Protein AF-A0A838MZZ9-F1 (afdb_monomer_lite)

Secondary structure (DSSP, 8-state):
--HHHHHHHHHHHHHHHTS--------PPPPP--EEES-HHHHTTS-TTTS-S--HHHHHHHHHHHHHT---EEEEE-TTS-EEEEE--

Foldseek 3Di:
DVVVVVVVVVVVVVVVVPDPPPPVPPPPPDDADFDKALDPVVVPPDQCVPDPDDDVVRVVVSVVSVVVPRQIWGWGADPVRDTDIDGDD

Sequence (89 aa):
MKNLWCGLAFCLVIICYLLPSDVAAQSQPPKLEGQIVCCEDCWAREDRRTVPYGTVDDLAKAQACIANGDPTLLAVMNGTGSTTLYQLE

pLDDT: mean 75.03, std 10.75, range [51.22, 91.44]

Structure (mmCIF, N/CA/C/O backbone):
data_AF-A0A838MZZ9-F1
#
_entry.id   AF-A0A838MZZ9-F1
#
loop_
_atom_site.group_PDB
_atom_site.id
_atom_site.type_symbol
_atom_site.label_atom_id
_atom_site.label_alt_id
_atom_site.label_comp_id
_atom_site.label_asym_id
_atom_site.label_entity_id
_atom_site.label_seq_id
_atom_site.pdbx_PDB_ins_code
_atom_site.Cartn_x
_atom_site.Cartn_y
_atom_site.Cartn_z
_atom_site.occupancy
_atom_site.B_iso_or_equiv
_atom_site.auth_seq_id
_atom_site.auth_comp_id
_atom_site.auth_asym_id
_atom_site.auth_atom_id
_atom_site.pdbx_PDB_model_num
ATOM 1 N N . MET A 1 1 ? 3.504 60.734 41.565 1.00 53.00 1 MET A N 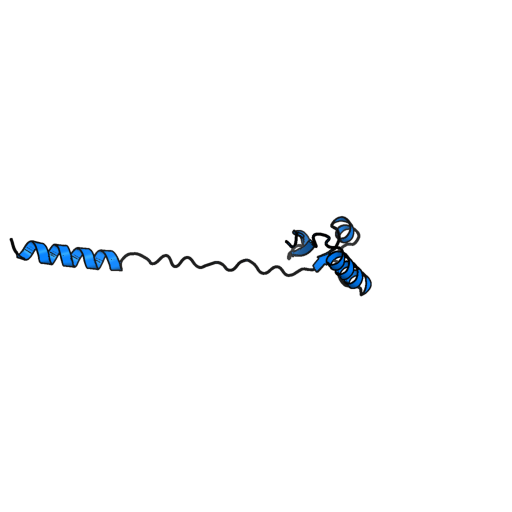1
ATOM 2 C CA . MET A 1 1 ? 3.477 60.117 40.216 1.00 53.00 1 MET A CA 1
ATOM 3 C C . MET A 1 1 ? 4.576 59.063 39.974 1.00 53.00 1 MET A C 1
ATOM 5 O O . MET A 1 1 ? 4.664 58.569 38.865 1.00 53.00 1 MET A O 1
ATOM 9 N N . LYS A 1 2 ? 5.393 58.661 40.969 1.00 54.56 2 LYS A N 1
ATOM 10 C CA . LYS A 1 2 ? 6.436 57.615 40.807 1.00 54.56 2 LYS A CA 1
ATOM 11 C C . LYS A 1 2 ? 5.935 56.188 41.098 1.00 54.56 2 LYS A C 1
ATOM 13 O O . LYS A 1 2 ? 6.511 55.215 40.639 1.00 54.56 2 LYS A O 1
ATOM 18 N N . ASN A 1 3 ? 4.820 56.082 41.813 1.00 51.22 3 ASN A N 1
ATOM 19 C CA . ASN A 1 3 ? 4.249 54.839 42.335 1.00 51.22 3 ASN A CA 1
ATOM 20 C C . ASN A 1 3 ? 3.365 54.125 41.290 1.00 51.22 3 ASN A C 1
ATOM 22 O O . ASN A 1 3 ? 3.051 52.951 41.444 1.00 51.22 3 ASN A O 1
ATOM 26 N N . LEU A 1 4 ? 2.967 54.846 40.232 1.00 54.50 4 LEU A N 1
ATOM 27 C CA . LEU A 1 4 ? 2.073 54.357 39.177 1.00 54.50 4 LEU A CA 1
ATOM 28 C C . LEU A 1 4 ? 2.824 53.516 38.125 1.00 54.50 4 LEU A C 1
ATOM 30 O O . LEU A 1 4 ? 2.245 52.614 37.530 1.00 54.50 4 LEU A O 1
ATOM 34 N N . TRP A 1 5 ? 4.129 53.757 37.943 1.00 54.69 5 TRP A N 1
ATOM 35 C CA . TRP A 1 5 ? 4.973 53.000 37.008 1.00 54.69 5 TRP A CA 1
ATOM 36 C C . TRP A 1 5 ? 5.387 51.617 37.527 1.00 54.69 5 TRP A C 1
ATOM 38 O O . TRP A 1 5 ? 5.441 50.680 36.735 1.00 54.69 5 TRP A O 1
ATOM 48 N N . CYS A 1 6 ? 5.591 51.441 38.840 1.00 55.72 6 CYS A N 1
ATOM 49 C CA . CYS A 1 6 ? 5.874 50.111 39.401 1.00 55.72 6 CYS A CA 1
ATOM 50 C C . CYS A 1 6 ? 4.676 49.155 39.290 1.00 55.72 6 CYS A C 1
ATOM 52 O O . CYS A 1 6 ? 4.867 47.974 39.015 1.00 55.72 6 CYS A O 1
ATOM 54 N N . GLY A 1 7 ? 3.445 49.655 39.461 1.00 59.94 7 GLY A N 1
ATOM 55 C CA . GLY A 1 7 ? 2.238 48.826 39.358 1.00 59.94 7 GLY A CA 1
ATOM 56 C C . GLY A 1 7 ? 1.972 48.331 37.935 1.00 59.94 7 GLY A C 1
ATOM 57 O O . GLY A 1 7 ? 1.596 47.176 37.741 1.00 59.94 7 GLY A O 1
ATOM 58 N N . LEU A 1 8 ? 2.228 49.177 36.930 1.00 60.06 8 LEU A N 1
ATOM 59 C CA . LEU A 1 8 ? 2.019 48.817 35.526 1.00 60.06 8 LEU A CA 1
ATOM 60 C C . LEU A 1 8 ? 3.042 47.778 35.042 1.00 60.06 8 LEU A C 1
ATOM 62 O O . LEU A 1 8 ? 2.677 46.837 34.342 1.00 60.06 8 LEU A O 1
ATOM 66 N N . ALA A 1 9 ? 4.305 47.913 35.465 1.00 60.94 9 ALA A N 1
ATOM 67 C CA . ALA A 1 9 ? 5.363 46.961 35.134 1.00 60.94 9 ALA A CA 1
ATOM 68 C C . ALA A 1 9 ? 5.111 45.577 35.757 1.00 60.94 9 ALA A C 1
ATOM 70 O O . ALA A 1 9 ? 5.315 44.559 35.103 1.00 60.94 9 ALA A O 1
ATOM 71 N N . PHE A 1 10 ? 4.609 45.534 36.995 1.00 59.97 10 PHE A N 1
ATOM 72 C CA . PHE A 1 10 ? 4.307 44.277 37.682 1.00 59.97 10 PHE A CA 1
ATOM 73 C C . PHE A 1 10 ? 3.117 43.534 37.051 1.00 59.97 10 PHE A C 1
ATOM 75 O O . PHE A 1 10 ? 3.146 42.314 36.915 1.00 59.97 10 PHE A O 1
ATOM 82 N N . CYS A 1 11 ? 2.099 44.270 36.593 1.00 61.66 11 CYS A N 1
ATOM 83 C CA . CYS A 1 11 ? 0.929 43.694 35.926 1.00 61.66 11 CYS A CA 1
ATOM 84 C C . CYS A 1 11 ? 1.282 43.069 34.561 1.00 61.66 11 CYS A C 1
ATOM 86 O O . CYS A 1 11 ? 0.780 42.004 34.207 1.00 61.66 11 CYS A O 1
ATOM 88 N N . LEU A 1 12 ? 2.203 43.691 33.818 1.00 60.56 12 LEU A N 1
ATOM 89 C CA . LEU A 1 12 ? 2.600 43.244 32.479 1.00 60.56 12 LEU A CA 1
ATOM 90 C C . LEU A 1 12 ? 3.429 41.946 32.509 1.00 60.56 12 LEU A C 1
ATOM 92 O O . LEU A 1 12 ? 3.318 41.125 31.603 1.00 60.56 12 LEU A O 1
ATOM 96 N N . VAL A 1 13 ? 4.192 41.711 33.583 1.00 63.41 13 VAL A N 1
ATOM 97 C CA . VAL A 1 13 ? 4.946 40.459 33.785 1.00 63.41 13 VAL A CA 1
ATOM 98 C C . VAL A 1 13 ? 4.015 39.280 34.088 1.00 63.41 13 VAL A C 1
ATOM 100 O O . VAL A 1 13 ? 4.242 38.189 33.576 1.00 63.41 13 VAL A O 1
ATOM 103 N N . ILE A 1 14 ? 2.943 39.486 34.861 1.00 65.94 14 ILE A N 1
ATOM 104 C CA . ILE A 1 14 ? 1.992 38.419 35.228 1.00 65.94 14 ILE A CA 1
ATOM 105 C C . ILE A 1 14 ? 1.203 37.922 34.006 1.00 65.94 14 ILE A C 1
ATOM 107 O O . ILE A 1 14 ? 0.943 36.727 33.884 1.00 65.94 14 ILE A O 1
ATOM 111 N N . ILE A 1 15 ? 0.877 38.815 33.067 1.00 65.44 15 ILE A N 1
ATOM 112 C CA . ILE A 1 15 ? 0.123 38.474 31.849 1.00 65.44 15 ILE A CA 1
ATOM 113 C C . ILE A 1 15 ? 0.933 37.557 30.916 1.00 65.44 15 ILE A C 1
ATOM 115 O O . ILE A 1 15 ? 0.355 36.668 30.295 1.00 65.44 15 ILE A O 1
ATOM 119 N N . CYS A 1 16 ? 2.265 37.689 30.869 1.00 62.66 16 CYS A N 1
ATOM 120 C CA . CYS A 1 16 ? 3.116 36.803 30.066 1.00 62.66 16 CYS A CA 1
ATOM 121 C C . CYS A 1 16 ? 3.193 35.359 30.595 1.00 62.66 16 CYS A C 1
ATOM 123 O O . CYS A 1 16 ? 3.466 34.455 29.812 1.00 62.66 16 CYS A O 1
ATOM 125 N N . TYR A 1 17 ? 2.944 35.121 31.889 1.00 62.88 17 TYR A N 1
ATOM 126 C CA . TYR A 1 17 ? 2.987 33.773 32.482 1.00 62.88 17 TYR A CA 1
ATOM 127 C C . TYR A 1 17 ? 1.679 32.984 32.337 1.00 62.88 17 TYR A C 1
ATOM 129 O O . TYR A 1 17 ? 1.663 31.784 32.598 1.00 62.88 17 TYR A O 1
ATOM 137 N N . LEU A 1 18 ? 0.586 33.640 31.940 1.00 63.41 18 LEU A N 1
ATOM 138 C CA . LEU A 1 18 ? -0.733 33.014 31.800 1.00 63.41 18 LEU A CA 1
ATOM 139 C C . LEU A 1 18 ? -1.045 32.574 30.367 1.00 63.41 18 LEU A C 1
ATOM 141 O O . LEU A 1 18 ? -2.137 32.068 30.116 1.00 63.41 18 LEU A O 1
ATOM 145 N N . LEU A 1 19 ? -0.113 32.761 29.430 1.00 68.38 19 LEU A N 1
ATOM 146 C CA . LEU A 1 19 ? -0.264 32.234 28.082 1.00 68.38 19 LEU A CA 1
ATOM 147 C C . LEU A 1 19 ? -0.074 30.711 28.141 1.00 68.38 19 LEU A C 1
ATOM 149 O O . LEU A 1 19 ? 1.016 30.261 28.505 1.00 68.38 19 LEU A O 1
ATOM 153 N N . PRO A 1 20 ? -1.099 29.903 27.815 1.00 63.91 20 PRO A N 1
ATOM 154 C CA . PRO A 1 20 ? -0.887 28.483 27.619 1.00 63.91 20 PRO A CA 1
ATOM 155 C C . PRO A 1 20 ? 0.098 28.332 26.462 1.00 63.91 20 PRO A C 1
ATOM 157 O O . PRO A 1 20 ? -0.143 28.799 25.350 1.00 63.91 20 PRO A O 1
ATOM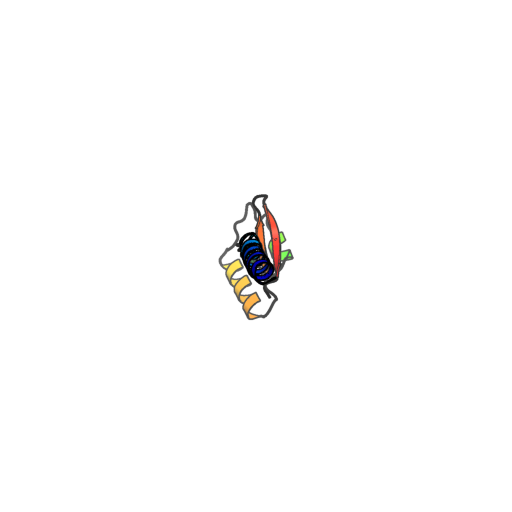 160 N N . SER A 1 21 ? 1.242 27.715 26.739 1.00 65.56 21 SER A N 1
ATOM 161 C CA . SER A 1 21 ? 2.119 27.229 25.687 1.00 65.56 21 SER A CA 1
ATOM 162 C C . SER A 1 21 ? 1.356 26.126 24.965 1.00 65.56 21 SER A C 1
ATOM 164 O O . SER A 1 21 ? 1.339 24.987 25.433 1.00 65.56 21 SER A O 1
ATOM 166 N N . ASP A 1 22 ? 0.703 26.458 23.851 1.00 61.66 22 ASP A N 1
ATOM 167 C CA . ASP A 1 22 ? 0.257 25.470 22.876 1.00 61.66 22 ASP A CA 1
ATOM 168 C C . ASP A 1 22 ? 1.516 24.809 22.311 1.00 61.66 22 ASP A C 1
ATOM 170 O O . ASP A 1 22 ? 2.077 25.200 21.286 1.00 61.66 22 ASP A O 1
ATOM 174 N N . VAL A 1 23 ? 2.025 23.821 23.046 1.00 64.12 23 VAL A N 1
ATOM 175 C CA . VAL A 1 23 ? 2.996 22.869 22.535 1.00 64.12 23 VAL A CA 1
ATOM 176 C C . VAL A 1 23 ? 2.230 22.096 21.479 1.00 64.12 23 VAL A C 1
ATOM 178 O O . VAL A 1 23 ? 1.511 21.148 21.789 1.00 64.12 23 VAL A O 1
ATOM 181 N N . ALA A 1 24 ? 2.327 22.559 20.233 1.00 64.12 24 ALA A N 1
ATOM 182 C CA . ALA A 1 24 ? 1.853 21.825 19.080 1.00 64.12 24 ALA A CA 1
ATOM 183 C C . ALA A 1 24 ? 2.535 20.457 19.126 1.00 64.12 24 ALA A C 1
ATOM 185 O O . ALA A 1 24 ? 3.718 20.325 18.804 1.00 64.12 24 ALA A O 1
ATOM 186 N N . ALA A 1 25 ? 1.807 19.450 19.607 1.00 65.06 25 ALA A N 1
ATOM 187 C CA . ALA A 1 25 ? 2.240 18.074 19.539 1.00 65.06 25 ALA A CA 1
ATOM 188 C C . ALA A 1 25 ? 2.438 17.785 18.053 1.00 65.06 25 ALA A C 1
ATOM 190 O O . ALA A 1 25 ? 1.467 17.699 17.301 1.00 65.06 25 ALA A O 1
ATOM 191 N N . GLN A 1 26 ? 3.696 17.723 17.613 1.00 64.62 26 GLN A N 1
ATOM 192 C CA . GLN A 1 26 ? 4.028 17.283 16.269 1.00 64.62 26 GLN A CA 1
ATOM 193 C C . GLN A 1 26 ? 3.591 15.823 16.182 1.00 64.62 26 GLN A C 1
ATOM 195 O O . GLN A 1 26 ? 4.316 14.916 16.588 1.00 64.62 26 GLN A O 1
ATOM 200 N N . SER A 1 27 ? 2.361 15.602 15.723 1.00 71.75 27 SER A N 1
ATOM 201 C CA . SER A 1 27 ? 1.850 14.288 15.375 1.00 71.75 27 SER A CA 1
ATOM 202 C C . SER A 1 27 ? 2.809 13.710 14.346 1.00 71.75 27 SER A C 1
ATOM 204 O O . SER A 1 27 ? 2.894 14.217 13.226 1.00 71.75 27 SER A O 1
ATOM 206 N N . GLN A 1 28 ? 3.596 12.713 14.759 1.00 74.06 28 GLN A N 1
ATOM 207 C CA . GLN A 1 28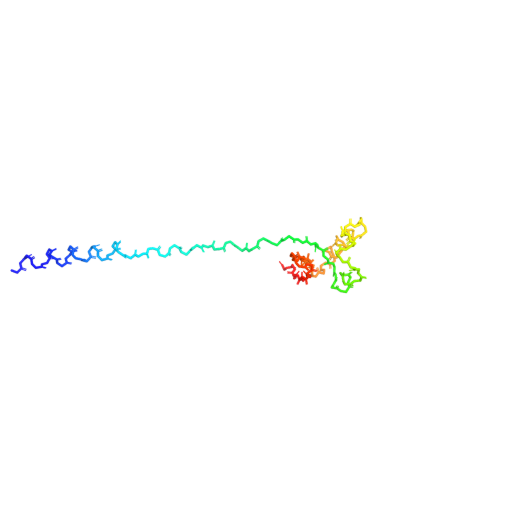 ? 4.505 12.037 13.847 1.00 74.06 28 GLN A CA 1
ATOM 208 C C . GLN A 1 28 ? 3.696 11.500 12.661 1.00 74.06 28 GLN A C 1
ATOM 210 O O . GLN A 1 28 ? 2.572 11.024 12.866 1.00 74.06 28 GLN A O 1
ATOM 215 N N . PRO A 1 29 ? 4.229 11.589 11.430 1.00 73.12 29 PRO A N 1
ATOM 216 C CA . PRO A 1 29 ? 3.545 11.037 10.274 1.00 73.12 29 PRO A CA 1
ATOM 217 C C . PRO A 1 29 ? 3.254 9.548 10.515 1.00 73.12 29 PRO A C 1
ATOM 219 O O . PRO A 1 29 ? 4.083 8.849 11.109 1.00 73.12 29 PRO A O 1
ATOM 222 N N . PRO A 1 30 ? 2.073 9.055 10.103 1.00 80.00 30 PRO A N 1
ATOM 223 C CA . PRO A 1 30 ? 1.700 7.669 10.326 1.00 80.00 30 PRO A CA 1
ATOM 224 C C . PRO A 1 30 ? 2.701 6.743 9.630 1.00 80.00 30 PRO A C 1
ATOM 226 O O . PRO A 1 30 ? 2.992 6.901 8.445 1.00 80.00 30 PRO A O 1
ATOM 229 N N . LYS A 1 31 ? 3.223 5.761 10.370 1.00 85.81 31 LYS A N 1
ATOM 230 C CA . LYS A 1 31 ? 4.029 4.687 9.790 1.00 85.81 31 LYS A CA 1
ATOM 231 C C . LYS A 1 31 ? 3.103 3.771 8.993 1.00 85.81 31 LYS A C 1
ATOM 233 O O . LYS A 1 31 ? 2.162 3.215 9.557 1.00 85.81 31 LYS A O 1
ATOM 238 N N . LEU A 1 32 ? 3.375 3.612 7.702 1.00 88.75 32 LEU A N 1
ATOM 239 C CA . LEU A 1 32 ? 2.676 2.655 6.850 1.00 88.75 32 LEU A CA 1
ATOM 240 C C . LEU A 1 32 ? 3.459 1.343 6.811 1.00 88.75 32 LEU A C 1
ATOM 242 O O . LEU A 1 32 ? 4.667 1.340 6.576 1.00 88.75 32 LEU A O 1
ATOM 246 N N . GLU A 1 33 ? 2.763 0.235 7.040 1.00 87.06 33 GLU A N 1
ATOM 247 C CA . GLU A 1 33 ? 3.296 -1.113 6.856 1.00 87.06 33 GLU A CA 1
ATOM 248 C C . GLU A 1 33 ? 2.474 -1.810 5.778 1.00 87.06 33 GLU A C 1
ATOM 250 O O . GLU A 1 33 ? 1.244 -1.843 5.825 1.00 87.06 33 GLU A O 1
ATOM 255 N N . GLY A 1 34 ? 3.165 -2.315 4.768 1.00 85.31 34 GLY A N 1
ATOM 256 C CA . GLY A 1 34 ? 2.547 -2.847 3.571 1.00 85.31 34 GLY A CA 1
ATOM 257 C C . GLY A 1 34 ? 3.576 -3.529 2.691 1.00 85.31 34 GLY A C 1
ATOM 258 O O . GLY A 1 34 ? 4.714 -3.768 3.097 1.00 85.31 34 GLY A O 1
ATOM 259 N N . GLN A 1 35 ? 3.167 -3.828 1.472 1.00 82.56 35 GLN A N 1
ATOM 260 C CA . GLN A 1 35 ? 3.940 -4.620 0.538 1.00 82.56 35 GLN A CA 1
ATOM 261 C C . GLN A 1 35 ? 4.307 -3.812 -0.701 1.00 82.56 35 GLN A C 1
ATOM 263 O O . GLN A 1 35 ? 3.452 -3.140 -1.270 1.00 82.56 35 GLN A O 1
ATOM 268 N N . ILE A 1 36 ? 5.554 -3.932 -1.159 1.00 83.31 36 ILE A N 1
ATOM 269 C CA . ILE A 1 36 ? 5.964 -3.348 -2.440 1.00 83.31 36 ILE A CA 1
ATOM 270 C C . ILE A 1 36 ? 5.308 -4.121 -3.589 1.00 83.31 36 ILE A C 1
ATOM 272 O O . ILE A 1 36 ? 5.403 -5.354 -3.657 1.00 83.31 36 ILE A O 1
ATOM 276 N N . VAL A 1 37 ? 4.676 -3.384 -4.499 1.00 81.88 37 VAL A N 1
ATOM 277 C CA . VAL A 1 37 ? 3.963 -3.892 -5.670 1.00 81.88 37 VAL A CA 1
ATOM 278 C C . VAL A 1 37 ? 4.401 -3.131 -6.918 1.00 81.88 37 VAL A C 1
ATOM 280 O O . VAL A 1 37 ? 4.580 -1.915 -6.900 1.00 81.88 37 VAL A O 1
ATOM 283 N N . CYS A 1 38 ? 4.531 -3.862 -8.021 1.00 79.62 38 CYS A N 1
ATOM 284 C CA . CYS A 1 38 ? 4.868 -3.300 -9.326 1.00 79.62 38 CYS A CA 1
ATOM 285 C C . CYS A 1 38 ? 3.691 -2.642 -10.046 1.00 79.62 38 CYS A C 1
ATOM 287 O O . CYS A 1 38 ? 3.895 -1.751 -10.861 1.00 79.62 38 CYS A O 1
ATOM 289 N N . CYS A 1 39 ? 2.471 -3.148 -9.841 1.00 76.56 39 CYS A N 1
ATOM 290 C CA . CYS A 1 39 ? 1.307 -2.690 -10.587 1.00 76.56 39 CYS A CA 1
ATOM 291 C C . CYS A 1 39 ? 0.005 -2.930 -9.810 1.00 76.56 39 CYS A C 1
ATOM 293 O O . CYS A 1 39 ? -0.133 -3.945 -9.123 1.00 76.56 39 CYS A O 1
ATOM 295 N N . GLU A 1 40 ? -0.950 -2.007 -9.922 1.00 80.94 40 GLU A N 1
ATOM 296 C CA . GLU A 1 40 ? -2.262 -2.091 -9.262 1.00 80.94 40 GLU A CA 1
ATOM 297 C C . GLU A 1 40 ? -3.050 -3.325 -9.720 1.00 80.94 40 GLU A C 1
ATOM 299 O O . GLU A 1 40 ? -3.499 -4.133 -8.905 1.00 80.94 40 GLU A O 1
ATOM 304 N N . ASP A 1 41 ? -3.088 -3.567 -11.029 1.00 79.06 41 ASP A N 1
ATOM 305 C CA . ASP A 1 41 ? -3.763 -4.734 -11.603 1.00 79.06 41 ASP A CA 1
ATOM 306 C C . ASP A 1 41 ? -3.110 -6.063 -11.198 1.00 79.06 41 ASP A C 1
ATOM 308 O O . ASP A 1 41 ? -3.737 -7.118 -11.258 1.00 79.06 41 ASP A O 1
ATOM 312 N N . CYS A 1 42 ? -1.837 -6.053 -10.803 1.00 72.88 42 CYS A N 1
ATOM 313 C CA . CYS A 1 42 ? -1.135 -7.228 -10.293 1.00 72.88 42 CYS A CA 1
ATOM 314 C C . CYS A 1 42 ? -1.646 -7.552 -8.888 1.00 72.88 42 CYS A C 1
ATOM 316 O O . CYS A 1 42 ? -1.875 -8.718 -8.556 1.00 72.88 42 CYS A O 1
ATOM 318 N N . TRP A 1 43 ? -1.853 -6.514 -8.072 1.00 77.75 43 TRP A N 1
ATOM 319 C CA . TRP A 1 43 ? -2.402 -6.635 -6.729 1.00 77.75 43 TRP A CA 1
ATOM 320 C C . TRP A 1 43 ? -3.818 -7.216 -6.753 1.00 77.75 43 TRP A C 1
ATOM 322 O O . TRP A 1 43 ? -4.086 -8.165 -6.019 1.00 77.75 43 TRP A O 1
ATOM 332 N N . ALA A 1 44 ? -4.682 -6.736 -7.648 1.00 80.44 44 ALA A N 1
ATOM 333 C CA . ALA A 1 44 ? -6.106 -7.084 -7.674 1.00 80.44 44 ALA A CA 1
ATOM 334 C C . ALA A 1 44 ? -6.448 -8.503 -8.185 1.00 80.44 44 ALA A C 1
ATOM 336 O O . ALA A 1 44 ? -7.603 -8.912 -8.101 1.00 80.44 44 ALA A O 1
ATOM 337 N N . ARG A 1 45 ? -5.481 -9.263 -8.720 1.00 78.94 45 ARG A N 1
ATOM 338 C CA . ARG A 1 45 ? -5.724 -10.598 -9.317 1.00 78.94 45 ARG A CA 1
ATOM 339 C C . ARG A 1 45 ? -6.090 -11.693 -8.324 1.00 78.94 45 ARG A C 1
ATOM 341 O O . ARG A 1 45 ? -6.714 -12.668 -8.721 1.00 78.94 45 ARG A O 1
ATOM 348 N N . GLU A 1 46 ? -5.684 -11.543 -7.073 1.00 80.12 46 GLU A N 1
ATOM 349 C CA . GLU A 1 46 ? -5.901 -12.541 -6.029 1.00 80.12 46 GLU A CA 1
ATOM 350 C C . GLU A 1 46 ? -6.614 -11.893 -4.846 1.00 80.12 46 GLU A C 1
ATOM 352 O O . GLU A 1 46 ? -6.408 -10.710 -4.557 1.00 80.12 46 GLU A O 1
ATOM 357 N N . ASP A 1 47 ? -7.395 -12.681 -4.109 1.00 83.50 47 ASP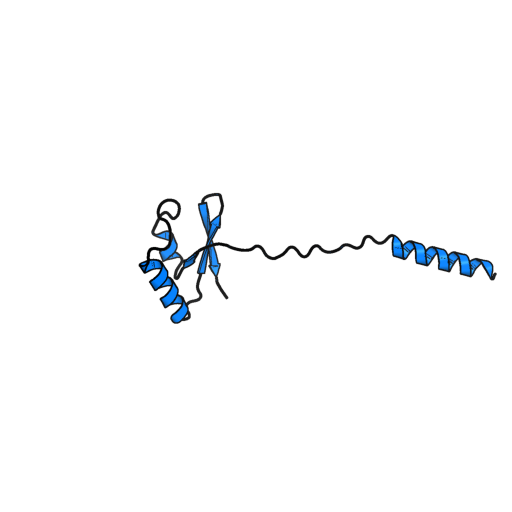 A N 1
ATOM 358 C CA . ASP A 1 47 ? -7.921 -12.242 -2.821 1.00 83.50 47 ASP A CA 1
ATOM 359 C C . ASP A 1 47 ? -6.794 -12.218 -1.779 1.00 83.50 47 ASP A C 1
ATOM 361 O O . ASP A 1 47 ? -6.379 -13.238 -1.225 1.00 83.50 47 ASP A O 1
ATOM 365 N N . ARG A 1 48 ? -6.306 -11.013 -1.481 1.00 79.12 48 ARG A N 1
ATOM 366 C CA . ARG A 1 48 ? -5.182 -10.784 -0.559 1.00 79.12 48 ARG A CA 1
ATOM 367 C C . ARG A 1 48 ? -5.521 -11.036 0.908 1.00 79.12 48 ARG A C 1
ATOM 369 O O . ARG A 1 48 ? -4.637 -10.975 1.758 1.00 79.12 48 ARG A O 1
ATOM 376 N N . A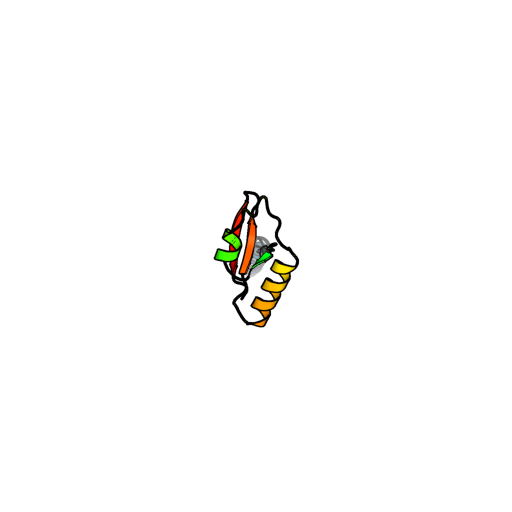RG A 1 49 ? -6.778 -11.367 1.214 1.00 80.69 49 ARG A N 1
ATOM 377 C CA . ARG A 1 49 ? -7.193 -11.844 2.539 1.00 80.69 49 ARG A CA 1
ATOM 378 C C . ARG A 1 49 ? -6.918 -13.333 2.735 1.00 80.69 49 ARG A C 1
ATOM 380 O O . ARG A 1 49 ? -6.852 -13.777 3.877 1.00 80.69 49 ARG A O 1
ATOM 387 N N . THR A 1 50 ? -6.788 -14.094 1.650 1.00 83.06 50 THR A N 1
ATOM 388 C CA . THR A 1 50 ? -6.633 -15.557 1.680 1.00 83.06 50 THR A CA 1
ATOM 389 C C . THR A 1 50 ? -5.309 -16.022 1.086 1.00 83.06 50 THR A C 1
ATOM 391 O O . THR A 1 50 ? -4.756 -17.021 1.545 1.00 83.06 50 THR A O 1
ATOM 394 N N . VAL A 1 51 ? -4.760 -15.278 0.126 1.00 76.31 51 VAL A N 1
ATOM 395 C CA . VAL A 1 51 ? -3.459 -15.550 -0.485 1.00 76.31 51 VAL A CA 1
ATOM 396 C C . VAL A 1 51 ? -2.424 -14.584 0.102 1.00 76.31 51 VAL A C 1
ATOM 398 O O . VAL A 1 51 ? -2.454 -13.394 -0.233 1.00 76.31 51 VAL A O 1
ATOM 401 N N . PRO A 1 52 ? -1.519 -15.052 0.990 1.00 67.56 52 PRO A N 1
ATOM 402 C CA . PRO A 1 52 ? -0.474 -14.202 1.541 1.00 67.56 52 PRO A CA 1
ATOM 403 C C . PRO A 1 52 ? 0.448 -13.715 0.427 1.00 67.56 52 PRO A C 1
ATOM 405 O O . PRO A 1 52 ? 0.730 -14.431 -0.536 1.00 67.56 52 PRO A O 1
ATOM 408 N N . TYR A 1 53 ? 0.925 -12.484 0.568 1.00 68.06 53 TYR A N 1
ATOM 409 C CA . TYR A 1 53 ? 1.894 -11.940 -0.366 1.00 68.06 53 TYR A CA 1
ATOM 410 C C . TYR A 1 53 ? 3.282 -12.522 -0.113 1.00 68.06 53 TYR A C 1
ATOM 412 O O . TYR A 1 53 ? 3.630 -12.852 1.021 1.00 68.06 53 TYR A O 1
ATOM 420 N N . GLY A 1 54 ? 4.107 -12.561 -1.154 1.00 61.91 54 GLY A N 1
ATOM 421 C CA . GLY A 1 54 ? 5.536 -12.792 -0.985 1.00 61.91 54 GLY A CA 1
ATOM 422 C C . GLY A 1 54 ? 5.917 -14.234 -1.233 1.00 61.91 54 GLY A C 1
ATOM 423 O O . GLY A 1 54 ? 6.768 -14.787 -0.535 1.00 61.91 54 GLY A O 1
ATOM 424 N N . THR A 1 55 ? 5.351 -14.829 -2.285 1.00 72.31 55 THR A N 1
ATOM 425 C CA . THR A 1 55 ? 6.111 -15.883 -2.948 1.00 72.31 55 THR A CA 1
ATOM 426 C C . THR A 1 55 ? 7.457 -15.301 -3.382 1.00 72.31 55 THR A C 1
ATOM 428 O O . THR A 1 55 ? 7.605 -14.091 -3.594 1.00 72.31 55 THR A O 1
ATOM 431 N N . VAL A 1 56 ? 8.461 -16.161 -3.512 1.00 80.56 56 VAL A N 1
ATOM 432 C CA . VAL A 1 56 ? 9.786 -15.741 -3.988 1.00 80.56 56 VAL A CA 1
ATOM 433 C C . VAL A 1 56 ? 9.674 -15.002 -5.331 1.00 80.56 56 VAL A C 1
ATOM 435 O O . VAL A 1 56 ? 10.380 -14.021 -5.552 1.00 80.56 56 VAL A O 1
ATOM 438 N N . ASP A 1 57 ? 8.719 -15.397 -6.176 1.00 77.06 57 ASP A N 1
ATOM 439 C CA . ASP A 1 57 ? 8.463 -14.772 -7.474 1.00 77.06 57 ASP A CA 1
ATOM 440 C C . ASP A 1 57 ? 7.902 -13.349 -7.359 1.00 77.06 57 ASP A C 1
ATOM 442 O O . ASP A 1 57 ? 8.260 -12.479 -8.155 1.00 77.06 57 ASP A O 1
ATOM 446 N N . ASP A 1 58 ? 7.046 -13.078 -6.372 1.00 74.62 58 ASP A N 1
ATOM 447 C CA . ASP A 1 58 ? 6.498 -11.734 -6.150 1.00 74.62 58 ASP A CA 1
ATOM 448 C C . ASP A 1 58 ? 7.581 -10.768 -5.663 1.00 74.62 58 ASP A C 1
ATOM 450 O O . ASP A 1 58 ? 7.636 -9.618 -6.104 1.00 74.62 58 ASP A O 1
ATOM 454 N N . LEU A 1 59 ? 8.476 -11.249 -4.794 1.00 78.12 59 LEU A N 1
ATOM 455 C CA . LEU A 1 59 ? 9.627 -10.479 -4.319 1.00 78.12 59 LEU A CA 1
ATOM 456 C C . LEU A 1 59 ? 10.620 -10.209 -5.454 1.00 78.12 59 LEU A C 1
ATOM 458 O O . LEU A 1 59 ? 11.085 -9.079 -5.603 1.00 78.12 59 LEU A O 1
ATOM 462 N N . ALA A 1 60 ? 10.897 -11.212 -6.291 1.00 82.06 60 ALA A N 1
ATOM 463 C CA . ALA A 1 60 ? 11.764 -11.059 -7.456 1.00 82.06 60 ALA A CA 1
ATOM 464 C C . ALA A 1 60 ? 11.191 -10.055 -8.470 1.00 82.06 60 ALA A C 1
ATOM 466 O O . ALA A 1 60 ? 11.925 -9.216 -8.995 1.00 82.06 60 ALA A O 1
ATOM 467 N N . LYS A 1 61 ? 9.873 -10.083 -8.712 1.00 77.44 61 LYS A N 1
ATOM 468 C CA . LYS A 1 61 ? 9.196 -9.086 -9.554 1.00 77.44 61 LYS A CA 1
ATOM 469 C C . LYS A 1 61 ? 9.296 -7.689 -8.957 1.00 77.44 61 LYS A C 1
ATOM 471 O O . LYS A 1 61 ? 9.718 -6.781 -9.663 1.00 77.44 61 LYS A O 1
ATOM 476 N N . ALA A 1 62 ? 8.977 -7.521 -7.672 1.00 78.94 62 ALA A N 1
ATOM 477 C CA . ALA A 1 62 ? 9.090 -6.230 -6.991 1.00 78.94 62 ALA A CA 1
ATOM 478 C C . ALA A 1 62 ? 10.508 -5.648 -7.107 1.00 78.94 62 ALA A C 1
ATOM 480 O O . ALA A 1 62 ? 10.668 -4.477 -7.447 1.00 78.94 62 ALA A O 1
ATOM 481 N N . GLN A 1 63 ? 11.535 -6.481 -6.915 1.00 82.81 63 GLN A N 1
ATOM 482 C CA . GLN A 1 63 ? 12.932 -6.089 -7.095 1.00 82.81 63 GLN A CA 1
ATOM 483 C C . GLN A 1 63 ? 13.235 -5.627 -8.529 1.00 82.81 63 GLN A C 1
ATOM 485 O O . GLN A 1 63 ? 13.920 -4.621 -8.713 1.00 82.81 63 GLN A O 1
ATOM 490 N N . ALA A 1 64 ? 12.726 -6.329 -9.544 1.00 83.19 64 ALA A N 1
ATOM 491 C CA . ALA A 1 64 ? 12.924 -5.954 -10.943 1.00 83.19 64 ALA A CA 1
ATOM 492 C C . ALA A 1 64 ? 12.264 -4.608 -11.291 1.00 83.19 64 ALA A C 1
ATOM 494 O O . ALA A 1 64 ? 12.866 -3.800 -11.992 1.00 83.19 64 ALA A O 1
ATOM 495 N N . CYS A 1 65 ? 11.067 -4.336 -10.771 1.00 80.31 65 CYS A N 1
ATOM 496 C CA . CYS A 1 65 ? 10.358 -3.075 -11.015 1.00 80.31 65 CYS A CA 1
ATOM 497 C C . CYS A 1 65 ? 11.100 -1.876 -10.412 1.00 80.31 65 CYS A C 1
ATOM 499 O O . CYS A 1 65 ? 11.277 -0.861 -11.081 1.00 80.31 65 CYS A O 1
ATOM 501 N N . ILE A 1 66 ? 11.639 -2.034 -9.194 1.00 82.19 66 ILE A N 1
ATOM 502 C CA . ILE A 1 66 ? 12.522 -1.030 -8.577 1.00 82.19 66 ILE A CA 1
ATOM 503 C C . ILE A 1 66 ? 13.738 -0.767 -9.475 1.00 82.19 66 ILE A C 1
ATOM 505 O O . ILE A 1 66 ? 14.086 0.383 -9.729 1.00 82.19 66 ILE A O 1
ATOM 509 N N . ALA A 1 67 ? 14.384 -1.827 -9.975 1.00 83.56 67 ALA A N 1
ATOM 510 C CA . ALA A 1 67 ? 15.580 -1.704 -10.808 1.00 83.56 67 ALA A CA 1
ATOM 511 C C . ALA A 1 67 ? 15.317 -1.013 -12.159 1.00 83.56 67 ALA A C 1
ATOM 513 O O . ALA A 1 67 ? 16.212 -0.356 -12.687 1.00 83.56 67 ALA A O 1
ATOM 514 N N . ASN A 1 68 ? 14.103 -1.140 -12.701 1.00 81.62 68 ASN A N 1
ATOM 515 C CA . ASN A 1 68 ? 13.702 -0.520 -13.964 1.00 81.62 68 ASN A CA 1
ATOM 516 C C . ASN A 1 68 ? 13.216 0.932 -13.815 1.00 81.62 68 ASN A C 1
ATOM 518 O O . ASN A 1 68 ? 12.965 1.585 -14.825 1.00 81.62 68 ASN A O 1
ATOM 522 N N . GLY A 1 69 ? 13.116 1.452 -12.587 1.00 74.50 69 GLY A N 1
ATOM 523 C CA . GLY A 1 69 ? 12.665 2.822 -12.335 1.00 74.50 69 GLY A CA 1
ATOM 524 C C . GLY A 1 69 ? 11.155 3.013 -12.479 1.00 74.50 69 GLY A C 1
ATOM 525 O O . GLY A 1 69 ? 10.708 4.139 -12.692 1.00 74.50 69 GLY A O 1
ATOM 526 N N . ASP A 1 70 ? 10.372 1.937 -12.363 1.00 77.75 70 ASP A N 1
ATOM 527 C CA . ASP A 1 70 ? 8.922 2.058 -12.253 1.00 77.75 70 ASP A CA 1
ATOM 528 C C . ASP A 1 70 ? 8.581 2.722 -10.911 1.00 77.75 70 ASP A C 1
ATOM 530 O O . ASP A 1 70 ? 9.199 2.388 -9.893 1.00 77.75 70 ASP A O 1
ATOM 534 N N . PRO A 1 71 ? 7.607 3.646 -10.861 1.00 66.69 71 PRO A N 1
ATOM 535 C CA . PRO A 1 71 ? 7.241 4.292 -9.613 1.00 66.69 71 PRO A CA 1
ATOM 536 C C . PRO A 1 71 ? 6.529 3.265 -8.724 1.00 66.69 71 PRO A C 1
ATOM 538 O O . PRO A 1 71 ? 5.333 3.000 -8.863 1.00 66.69 71 PRO A O 1
ATOM 541 N N . THR A 1 72 ? 7.309 2.629 -7.849 1.00 82.25 72 THR A N 1
ATOM 542 C CA . THR A 1 72 ? 6.885 1.513 -7.004 1.00 82.25 72 THR A CA 1
ATOM 543 C C . THR A 1 72 ? 5.693 1.877 -6.133 1.00 82.25 72 THR A C 1
ATOM 545 O O . THR A 1 72 ? 5.627 2.970 -5.582 1.00 82.25 72 THR A O 1
ATOM 548 N N . LEU A 1 73 ? 4.762 0.941 -5.964 1.00 88.38 73 LEU A N 1
ATOM 549 C CA . LEU A 1 73 ? 3.598 1.121 -5.103 1.00 88.38 73 LEU A CA 1
ATOM 550 C C . LEU A 1 73 ? 3.800 0.377 -3.778 1.00 88.38 73 LEU A C 1
ATOM 552 O O . LEU A 1 73 ? 4.376 -0.709 -3.754 1.00 88.38 73 LEU A O 1
ATOM 556 N N . LEU A 1 74 ? 3.276 0.917 -2.683 1.00 88.31 74 LEU A N 1
ATOM 557 C CA . LEU A 1 74 ? 3.110 0.239 -1.402 1.00 88.31 74 LEU A CA 1
ATOM 558 C C . LEU A 1 74 ? 1.628 -0.088 -1.205 1.00 88.31 74 LEU A C 1
ATOM 560 O O . LEU A 1 74 ? 0.808 0.806 -0.992 1.00 88.31 74 LEU A O 1
ATOM 564 N N . ALA A 1 75 ? 1.279 -1.370 -1.252 1.00 89.12 75 ALA A N 1
ATOM 565 C CA . ALA A 1 75 ? -0.049 -1.847 -0.902 1.00 89.12 75 ALA A CA 1
ATOM 566 C C . ALA A 1 75 ? -0.179 -2.002 0.610 1.00 89.12 75 ALA A C 1
ATOM 568 O O . ALA A 1 75 ? 0.483 -2.841 1.223 1.00 89.12 75 ALA A O 1
ATOM 569 N N . VAL A 1 76 ? -1.065 -1.213 1.206 1.00 89.88 76 VAL A N 1
ATOM 570 C CA . VAL A 1 76 ? -1.372 -1.246 2.636 1.00 89.88 76 VAL A CA 1
ATOM 571 C C .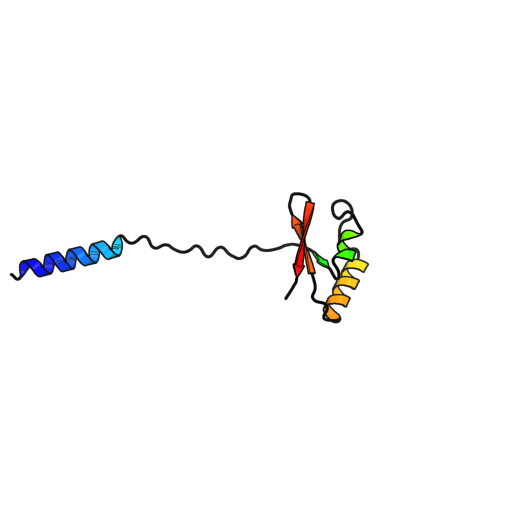 VAL A 1 76 ? -2.779 -1.790 2.802 1.00 89.88 76 VAL A C 1
ATOM 573 O O . VAL A 1 76 ? -3.737 -1.232 2.267 1.00 89.88 76 VAL A O 1
ATOM 576 N N . MET A 1 77 ? -2.910 -2.877 3.556 1.00 88.75 77 MET A N 1
ATOM 577 C CA . MET A 1 77 ? -4.210 -3.426 3.922 1.00 88.75 77 MET A CA 1
ATOM 578 C C . MET A 1 77 ? -4.598 -2.929 5.313 1.00 88.75 77 MET A C 1
ATOM 580 O O . MET A 1 77 ? -3.831 -3.055 6.265 1.00 88.75 77 MET A O 1
ATOM 584 N N . ASN A 1 78 ? -5.790 -2.353 5.436 1.00 87.62 78 ASN A N 1
ATOM 585 C CA . ASN A 1 78 ? -6.307 -1.907 6.725 1.00 87.62 78 ASN A CA 1
ATOM 586 C C . ASN A 1 78 ? -6.925 -3.075 7.524 1.00 87.62 78 ASN A C 1
ATOM 588 O O . ASN A 1 78 ? -7.080 -4.193 7.028 1.00 87.62 78 ASN A O 1
ATOM 592 N N . GLY A 1 79 ? -7.359 -2.801 8.758 1.00 85.12 79 GLY A N 1
ATOM 593 C CA . GLY A 1 79 ? -8.002 -3.805 9.615 1.00 85.12 79 GLY A CA 1
ATOM 594 C C . GLY A 1 79 ? -9.331 -4.370 9.084 1.00 85.12 79 GLY A C 1
ATOM 595 O O . GLY A 1 79 ? -9.779 -5.405 9.568 1.00 85.12 79 GLY A O 1
ATOM 596 N N . THR A 1 80 ? -9.960 -3.732 8.089 1.00 87.00 80 THR A N 1
ATOM 597 C CA . THR A 1 80 ? -11.186 -4.228 7.436 1.00 87.00 80 THR A CA 1
ATOM 598 C C . THR A 1 80 ? -10.902 -5.047 6.174 1.00 87.00 80 THR A C 1
ATOM 600 O O . THR A 1 80 ? -11.836 -5.567 5.565 1.00 87.00 80 THR A O 1
ATOM 603 N N . GLY A 1 81 ? -9.632 -5.192 5.782 1.00 82.88 81 GLY A N 1
ATOM 604 C CA . GLY A 1 81 ? -9.213 -5.909 4.576 1.00 82.88 81 GLY A CA 1
ATOM 605 C C . GLY A 1 81 ? -9.274 -5.078 3.292 1.00 82.88 81 GLY A C 1
ATOM 606 O O . GLY A 1 81 ? -9.086 -5.626 2.211 1.00 82.88 81 GLY A O 1
ATOM 607 N N . SER A 1 82 ? -9.539 -3.773 3.381 1.00 87.81 82 SER A N 1
ATOM 608 C CA . SER A 1 82 ? -9.466 -2.873 2.228 1.00 87.81 82 SER A CA 1
ATOM 609 C C . SER A 1 82 ? -8.011 -2.520 1.946 1.00 87.81 82 SER A C 1
ATOM 611 O O . SER A 1 82 ? -7.254 -2.234 2.878 1.00 87.81 82 SER A O 1
ATOM 613 N N . THR A 1 83 ? -7.624 -2.521 0.671 1.00 89.56 83 THR A N 1
ATOM 614 C CA . THR A 1 83 ? -6.286 -2.096 0.253 1.00 89.56 83 THR A CA 1
ATOM 615 C C . THR A 1 83 ? -6.289 -0.653 -0.228 1.00 89.56 83 THR A C 1
ATOM 617 O O . THR A 1 83 ? -7.143 -0.267 -1.022 1.00 89.56 83 THR A O 1
ATOM 620 N N . THR A 1 84 ? -5.273 0.095 0.190 1.00 91.44 84 THR A N 1
ATOM 621 C CA . THR A 1 84 ? -4.860 1.353 -0.433 1.00 91.44 84 THR A CA 1
ATOM 622 C C . THR A 1 84 ? -3.483 1.170 -1.064 1.00 91.44 84 THR A C 1
ATOM 624 O O . THR A 1 84 ? -2.593 0.589 -0.439 1.00 91.44 84 THR A O 1
ATOM 627 N N . LEU A 1 85 ? -3.303 1.664 -2.289 1.00 89.88 85 LEU A N 1
ATOM 628 C CA . LEU A 1 85 ? -2.006 1.707 -2.962 1.00 89.88 85 LEU A CA 1
ATOM 629 C C . LEU A 1 85 ? -1.414 3.108 -2.818 1.00 89.88 85 LEU A C 1
ATOM 631 O O . LEU A 1 85 ? -2.043 4.092 -3.200 1.00 89.88 85 LEU A O 1
ATOM 635 N N . TYR A 1 86 ? -0.213 3.191 -2.259 1.00 89.94 86 TYR A N 1
ATOM 636 C CA . TYR A 1 86 ? 0.541 4.434 -2.125 1.00 89.94 86 TYR A CA 1
ATOM 637 C C . TYR A 1 86 ? 1.683 4.438 -3.127 1.00 89.94 86 TYR A C 1
ATOM 639 O O . TYR A 1 86 ? 2.422 3.463 -3.201 1.00 89.94 86 TYR A O 1
ATOM 647 N N . GLN A 1 87 ? 1.859 5.520 -3.875 1.00 87.69 87 GLN A N 1
ATOM 648 C CA . GLN A 1 87 ? 3.052 5.680 -4.698 1.00 87.69 87 GLN A CA 1
ATOM 649 C C . GLN A 1 87 ? 4.256 5.986 -3.800 1.00 87.69 87 GLN A C 1
ATOM 651 O O . GLN A 1 87 ? 4.153 6.787 -2.873 1.00 87.69 87 GLN A O 1
ATOM 656 N N . LEU A 1 88 ? 5.369 5.296 -4.036 1.00 81.31 88 LEU A N 1
ATOM 657 C CA . LEU A 1 88 ? 6.648 5.556 -3.388 1.00 81.31 88 LEU A CA 1
ATOM 658 C C . LEU A 1 88 ? 7.420 6.532 -4.283 1.00 81.31 88 LEU A C 1
ATOM 660 O O . LEU A 1 88 ? 7.842 6.159 -5.377 1.00 81.31 88 LEU A O 1
ATOM 664 N N . GLU A 1 89 ? 7.519 7.779 -3.823 1.00 69.00 89 GLU A N 1
ATOM 665 C CA . GLU A 1 89 ? 8.236 8.899 -4.456 1.00 69.00 89 GLU A CA 1
ATOM 666 C C . GLU A 1 89 ? 9.622 9.097 -3.830 1.00 69.00 89 GLU A C 1
ATOM 668 O O . GLU A 1 89 ? 9.719 9.018 -2.580 1.00 69.00 89 GLU A O 1
#

Radius of gyration: 28.07 Å; chains: 1; bounding box: 27×76×56 Å